Protein AF-A0A7R9YM72-F1 (afdb_monomer_lite)

pLDDT: mean 80.56, std 16.79, range [36.84, 95.25]

Secondary structure (DSSP, 8-state):
-HHHHTSEEEEETTEEEEES-HHHHHHHHHHHHHHHHHHHS------TT-SSEEEEEEEHHHHHHHH-GGGHHHHHHHHHHT-EEEEE--------S-TTSGGGS---EEEEEEE--

Foldseek 3Di:
DCLQLVWDWDDDPPDIDTHDPPSSRVSVVVLVVQVVVVVVPFGDDPCPPDPQKDKDWAFPVCPCVCCDDVSPNVVVCCVVVVKDKDWGDDPPDPDDDDPPPVPVPDRHTIIMMIGHD

Radius of gyration: 16.41 Å; chains: 1; bounding box: 39×27×45 Å

InterPro domains:
  IPR036612 K Homology domain, type 1 superfamily [SSF54791] (43-90)

Structure (mmCIF, N/CA/C/O backbone):
data_AF-A0A7R9YM72-F1
#
_entry.id   AF-A0A7R9YM72-F1
#
loop_
_atom_site.group_PDB
_atom_site.id
_atom_site.type_symbol
_atom_site.label_atom_id
_atom_site.label_alt_id
_atom_site.label_comp_id
_atom_site.label_asym_id
_atom_site.label_entity_id
_atom_site.label_seq_id
_atom_site.pdbx_PDB_ins_code
_atom_site.Cartn_x
_atom_site.Cartn_y
_atom_site.Cartn_z
_atom_site.occupancy
_atom_site.B_iso_or_equiv
_atom_site.auth_seq_id
_atom_site.auth_comp_id
_atom_site.auth_asym_id
_atom_site.auth_atom_id
_atom_site.pdbx_PDB_model_num
ATOM 1 N N . LEU A 1 1 ? -1.623 4.061 3.936 1.00 77.62 1 LEU A N 1
ATOM 2 C CA . LEU A 1 1 ? -1.636 3.113 5.079 1.00 77.62 1 LEU A CA 1
ATOM 3 C C . LEU A 1 1 ? -2.897 3.249 5.928 1.00 77.62 1 LEU A C 1
ATOM 5 O O . LEU A 1 1 ? -3.661 2.294 5.979 1.00 77.62 1 LEU A O 1
ATOM 9 N N . ALA A 1 2 ? -3.123 4.390 6.594 1.00 78.06 2 ALA A N 1
ATOM 10 C CA . ALA A 1 2 ? -4.330 4.587 7.408 1.00 78.06 2 ALA A CA 1
ATOM 11 C C . ALA A 1 2 ? -5.604 4.486 6.550 1.00 78.06 2 ALA A C 1
ATOM 13 O O . ALA A 1 2 ? -6.453 3.642 6.813 1.00 78.06 2 ALA A O 1
ATOM 14 N N . ALA A 1 3 ? -5.659 5.239 5.443 1.00 84.56 3 ALA A N 1
ATOM 15 C CA . ALA A 1 3 ? -6.770 5.183 4.488 1.00 84.56 3 ALA A CA 1
ATOM 16 C C . ALA A 1 3 ? -7.002 3.760 3.938 1.00 84.56 3 ALA A C 1
ATOM 18 O O . ALA A 1 3 ? -8.096 3.226 4.056 1.00 84.56 3 ALA A O 1
ATOM 19 N N . SER A 1 4 ? -5.940 3.100 3.469 1.00 86.81 4 SER A N 1
ATOM 20 C CA . SER A 1 4 ? -6.014 1.759 2.867 1.00 86.81 4 SER A CA 1
ATOM 21 C C . SER A 1 4 ? -6.425 0.640 3.813 1.00 86.81 4 SER A C 1
ATOM 23 O O . SER A 1 4 ? -6.848 -0.405 3.345 1.00 86.81 4 SER A O 1
ATOM 25 N N . SER A 1 5 ? -6.242 0.803 5.124 1.00 87.44 5 SER A N 1
ATOM 26 C CA . SER A 1 5 ? -6.596 -0.221 6.119 1.00 87.44 5 SER A CA 1
ATOM 27 C C . SER A 1 5 ? -7.897 0.083 6.867 1.00 87.44 5 SER A C 1
ATOM 29 O O . SER A 1 5 ? -8.353 -0.768 7.637 1.00 87.44 5 SER A O 1
ATOM 31 N N . GLU A 1 6 ? -8.475 1.277 6.662 1.00 90.12 6 GLU A N 1
ATOM 32 C CA . GLU A 1 6 ? -9.531 1.893 7.491 1.00 90.12 6 GLU A CA 1
ATOM 33 C C . GLU A 1 6 ? -9.198 1.928 8.992 1.00 90.12 6 GLU A C 1
ATOM 35 O O . GLU A 1 6 ? -10.072 2.061 9.848 1.00 90.12 6 GLU A O 1
ATOM 40 N N . CYS A 1 7 ? -7.919 1.781 9.332 1.00 92.94 7 CYS A N 1
ATOM 41 C CA . CYS A 1 7 ? -7.430 1.850 10.694 1.00 92.94 7 CYS A CA 1
ATOM 42 C C . CYS A 1 7 ? -6.880 3.251 10.948 1.00 92.94 7 CYS A C 1
ATOM 44 O O . CYS A 1 7 ? -6.167 3.819 10.118 1.00 92.94 7 CYS A O 1
ATOM 46 N N . ILE A 1 8 ? -7.128 3.782 12.140 1.00 93.50 8 ILE A N 1
ATOM 47 C CA . ILE A 1 8 ? -6.364 4.922 12.643 1.00 93.50 8 ILE A CA 1
ATOM 48 C C . ILE A 1 8 ? -4.959 4.398 12.934 1.00 93.50 8 ILE A C 1
ATOM 50 O O . ILE A 1 8 ? -4.814 3.461 13.720 1.00 93.50 8 ILE A O 1
ATOM 54 N N . VAL A 1 9 ? -3.941 4.964 12.288 1.00 92.50 9 VAL A N 1
ATOM 55 C CA . VA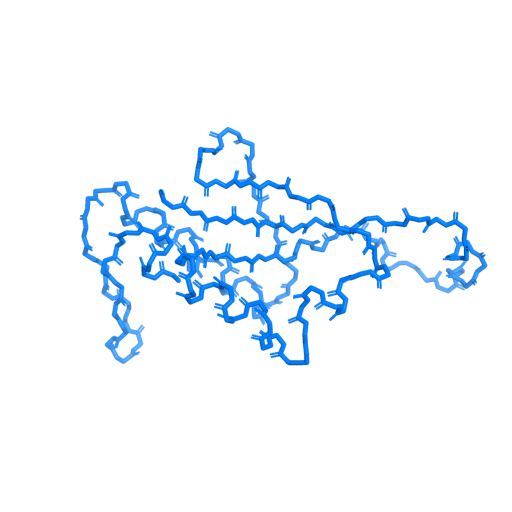L A 1 9 ? -2.535 4.584 12.471 1.00 92.50 9 VAL A CA 1
ATOM 56 C C . VAL A 1 9 ? -1.724 5.850 12.707 1.00 92.50 9 VAL A C 1
ATOM 58 O O . VAL A 1 9 ? -1.593 6.657 11.793 1.00 92.50 9 VAL A O 1
ATOM 61 N N . GLU A 1 10 ? -1.171 5.995 13.910 1.00 94.12 10 GLU A N 1
ATOM 62 C CA . GLU A 1 10 ? -0.402 7.172 14.325 1.00 94.12 10 GLU A CA 1
ATOM 63 C C . GLU A 1 10 ? 0.970 6.755 14.869 1.00 94.12 10 GLU A C 1
ATOM 65 O O . GLU A 1 10 ? 1.086 5.781 15.618 1.00 94.12 10 GLU A O 1
ATOM 70 N N . TYR A 1 11 ? 2.020 7.498 14.519 1.00 91.56 11 TYR A N 1
ATOM 71 C CA . TYR A 1 11 ? 3.363 7.283 15.057 1.00 91.56 11 TYR A CA 1
ATOM 72 C C . TYR A 1 11 ? 3.599 8.183 16.277 1.00 91.56 11 TYR A C 1
ATOM 74 O O . TYR A 1 11 ? 3.608 9.406 16.167 1.00 91.56 11 TYR A O 1
ATOM 82 N N . VAL A 1 12 ? 3.856 7.578 17.437 1.00 95.25 12 VAL A N 1
ATOM 83 C CA . VAL A 1 12 ? 4.236 8.258 18.682 1.00 95.25 12 VAL A CA 1
ATOM 84 C C . VAL A 1 12 ? 5.677 7.875 19.019 1.00 95.25 12 VAL A C 1
ATOM 86 O O . VAL A 1 12 ? 5.952 6.825 19.608 1.00 95.25 12 VAL A O 1
ATOM 89 N N . GLY A 1 13 ? 6.624 8.710 18.587 1.00 94.00 13 GLY A N 1
ATOM 90 C CA . GLY A 1 13 ? 8.053 8.396 18.651 1.00 94.00 13 GLY A CA 1
ATOM 91 C C . GLY A 1 13 ? 8.375 7.152 17.818 1.00 94.00 13 GLY A C 1
ATOM 92 O O . GLY A 1 13 ? 8.173 7.138 16.608 1.00 94.00 13 GLY A O 1
ATOM 93 N N . ASN A 1 14 ? 8.845 6.091 18.474 1.00 91.62 14 ASN A N 1
ATOM 94 C CA . ASN A 1 14 ? 9.142 4.798 17.846 1.00 91.62 14 ASN A CA 1
ATOM 95 C C . ASN A 1 14 ? 7.995 3.780 17.979 1.00 91.62 14 ASN A C 1
ATOM 97 O O . ASN A 1 14 ? 8.180 2.607 17.661 1.00 91.62 14 ASN A O 1
ATOM 101 N N . THR A 1 15 ? 6.829 4.209 18.470 1.00 92.25 15 THR A N 1
ATOM 102 C CA . THR A 1 15 ? 5.664 3.344 18.685 1.00 92.25 15 THR A CA 1
ATOM 103 C C . THR A 1 15 ? 4.587 3.656 17.659 1.00 92.25 15 THR A C 1
ATOM 105 O O . THR A 1 15 ? 4.233 4.815 17.470 1.00 92.25 15 THR A O 1
ATOM 108 N N . VAL A 1 16 ? 4.035 2.624 17.022 1.00 93.69 16 VAL A N 1
ATOM 109 C CA . VAL A 1 16 ? 2.865 2.760 16.146 1.00 93.69 16 VAL A CA 1
ATOM 110 C C . VAL A 1 16 ? 1.615 2.434 16.947 1.00 93.69 16 VAL A C 1
ATOM 112 O O . VAL A 1 16 ? 1.482 1.326 17.467 1.00 93.69 16 VAL A O 1
ATOM 115 N N . VAL A 1 17 ? 0.698 3.390 17.045 1.00 94.69 17 VAL A N 1
ATOM 116 C CA . VAL A 1 17 ? -0.606 3.222 17.689 1.00 94.69 17 VAL A CA 1
ATOM 117 C C . VAL A 1 17 ? -1.640 2.942 16.606 1.00 94.69 17 VAL A C 1
ATOM 119 O O . VAL A 1 17 ? -1.814 3.744 15.692 1.00 94.69 17 VAL A O 1
ATOM 122 N N . MET A 1 18 ? -2.321 1.799 16.708 1.00 95.06 18 MET A N 1
ATOM 123 C CA . MET A 1 18 ? -3.351 1.369 15.759 1.00 95.06 18 MET A CA 1
ATOM 124 C C . MET A 1 18 ? -4.704 1.246 16.466 1.00 95.06 18 MET A C 1
ATOM 126 O O . MET A 1 18 ? -4.822 0.509 17.448 1.00 95.06 18 MET A O 1
ATOM 130 N N . CYS A 1 19 ? -5.732 1.929 15.964 1.00 94.75 19 CYS A N 1
ATOM 131 C CA . CYS A 1 19 ? -7.089 1.892 16.510 1.00 94.75 19 CYS A CA 1
ATOM 132 C C . CYS A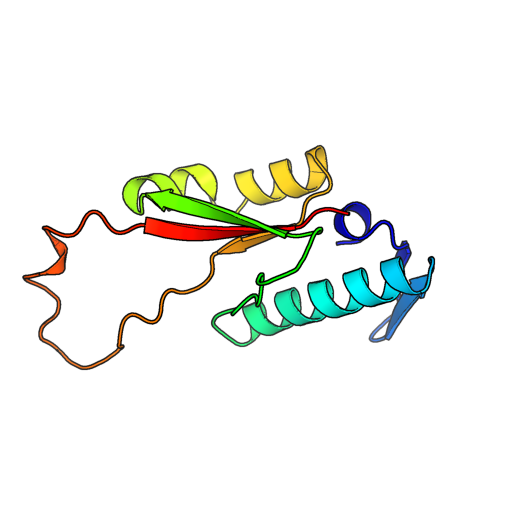 1 19 ? -8.126 1.624 15.408 1.00 94.75 19 CYS A C 1
ATOM 134 O O . CYS A 1 19 ? -8.098 2.243 14.349 1.00 94.75 19 CYS A O 1
ATOM 136 N N . GLY A 1 20 ? -9.037 0.686 15.667 1.00 93.69 20 GLY A N 1
ATOM 137 C CA . GLY A 1 20 ? -10.031 0.188 14.713 1.00 93.69 20 GLY A CA 1
ATOM 138 C C . GLY A 1 20 ? -10.571 -1.175 15.147 1.00 93.69 20 GLY A C 1
ATOM 139 O O . GLY A 1 20 ? -10.262 -1.645 16.247 1.00 93.69 20 GLY A O 1
ATOM 140 N N . THR A 1 21 ? -11.348 -1.838 14.295 1.00 95.19 21 THR A N 1
ATOM 141 C CA . THR A 1 21 ? -11.791 -3.229 14.501 1.00 95.19 21 THR A CA 1
ATOM 142 C C . THR A 1 21 ? -10.602 -4.204 14.486 1.00 95.19 21 THR A C 1
ATOM 144 O O . THR A 1 21 ? -9.525 -3.856 13.992 1.00 95.19 21 THR A O 1
ATOM 147 N N . PRO A 1 22 ? -10.744 -5.438 15.012 1.00 94.50 22 PRO A N 1
ATOM 148 C CA . PRO A 1 22 ? -9.679 -6.440 14.928 1.00 94.50 22 PRO A CA 1
ATOM 149 C C . PRO A 1 22 ? -9.161 -6.651 13.498 1.00 94.50 22 PRO A C 1
ATOM 151 O O . PRO A 1 22 ? -7.950 -6.660 13.296 1.00 94.50 22 PRO A O 1
ATOM 154 N N . SER A 1 23 ? -10.058 -6.713 12.510 1.00 91.38 23 SER A N 1
ATOM 155 C CA . SER A 1 23 ? -9.698 -6.863 11.097 1.00 91.38 23 SER A CA 1
ATOM 156 C C . SER A 1 23 ? -8.958 -5.638 10.548 1.00 91.38 23 SER A C 1
ATOM 158 O O . SER A 1 23 ? -7.941 -5.793 9.881 1.00 91.38 23 SER A O 1
ATOM 160 N N . GLN A 1 24 ? -9.394 -4.417 10.880 1.00 93.19 24 GLN A N 1
ATOM 161 C CA . GLN A 1 24 ? -8.711 -3.183 10.459 1.00 93.19 24 GLN A CA 1
ATOM 162 C C . GLN A 1 24 ? -7.281 -3.105 11.003 1.00 93.19 24 GLN A C 1
ATOM 164 O O . GLN A 1 24 ? -6.351 -2.798 10.256 1.00 93.19 24 GLN A O 1
ATOM 169 N N . ARG A 1 25 ? -7.086 -3.435 12.287 1.00 94.44 25 ARG A N 1
ATOM 170 C CA . ARG A 1 25 ? -5.751 -3.443 12.906 1.00 94.44 25 ARG A CA 1
ATOM 171 C C . ARG A 1 25 ? -4.847 -4.515 12.303 1.00 94.44 25 ARG A C 1
ATOM 173 O O . ARG A 1 25 ? -3.663 -4.260 12.114 1.00 94.44 25 ARG A O 1
ATOM 180 N N . GLU A 1 26 ? -5.395 -5.683 11.978 1.00 92.12 26 GLU A N 1
ATOM 181 C CA . GLU A 1 26 ? -4.630 -6.752 11.335 1.00 92.12 26 GLU A CA 1
ATOM 182 C C . GLU A 1 26 ? -4.191 -6.363 9.917 1.00 92.12 26 GLU A C 1
ATOM 184 O O . GLU A 1 26 ? -3.015 -6.505 9.581 1.00 92.12 26 GLU A O 1
ATOM 189 N N . ARG A 1 27 ? -5.085 -5.765 9.115 1.00 90.88 27 ARG A N 1
ATOM 190 C CA . ARG A 1 27 ? -4.724 -5.198 7.802 1.00 90.88 27 ARG A CA 1
ATOM 191 C C . ARG A 1 27 ? -3.629 -4.141 7.936 1.00 90.88 27 ARG A C 1
ATOM 193 O O . ARG A 1 27 ? -2.605 -4.228 7.264 1.00 90.88 27 ARG A O 1
ATOM 200 N N . ALA A 1 28 ? -3.801 -3.183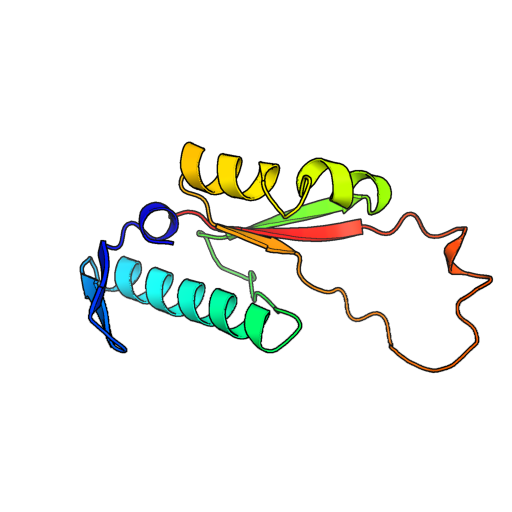 8.849 1.00 92.62 28 ALA A N 1
ATOM 201 C CA . ALA A 1 28 ? -2.820 -2.127 9.096 1.00 92.62 28 ALA A CA 1
ATOM 202 C C . ALA A 1 28 ? -1.444 -2.682 9.492 1.00 92.62 28 ALA A C 1
ATOM 204 O O . ALA A 1 28 ? -0.428 -2.223 8.969 1.00 92.62 28 ALA A O 1
ATOM 205 N N . ARG A 1 29 ? -1.409 -3.697 10.367 1.00 92.62 29 ARG A N 1
ATOM 206 C CA . ARG A 1 29 ? -0.183 -4.392 10.775 1.00 92.62 29 ARG A CA 1
ATOM 207 C C . ARG A 1 29 ? 0.516 -5.032 9.578 1.00 92.62 29 ARG A C 1
ATOM 209 O O . ARG A 1 29 ? 1.700 -4.782 9.370 1.00 92.62 29 ARG A O 1
ATOM 216 N N . VAL A 1 30 ? -0.209 -5.810 8.776 1.00 90.69 30 VAL A N 1
ATOM 217 C CA . VAL A 1 30 ? 0.349 -6.497 7.600 1.00 90.69 30 VAL A CA 1
ATOM 218 C C . VAL A 1 30 ? 0.873 -5.498 6.567 1.00 90.69 30 VAL A C 1
ATOM 220 O O . VAL A 1 30 ? 1.978 -5.645 6.049 1.00 90.69 30 VAL A O 1
ATOM 223 N N . TYR A 1 31 ? 0.121 -4.434 6.302 1.00 91.25 31 TYR A N 1
ATOM 224 C CA . TYR A 1 31 ? 0.532 -3.400 5.356 1.00 91.25 31 TYR A CA 1
ATOM 225 C C . TYR A 1 31 ? 1.793 -2.658 5.819 1.00 91.25 31 TYR A C 1
ATOM 227 O O . TYR A 1 31 ? 2.667 -2.331 5.014 1.00 91.25 31 TYR A O 1
ATOM 235 N N . LEU A 1 32 ? 1.915 -2.415 7.125 1.00 91.06 32 LEU A N 1
ATOM 236 C CA . LEU A 1 32 ? 3.097 -1.812 7.736 1.00 91.06 32 LEU A CA 1
ATOM 237 C C . LEU A 1 32 ? 4.317 -2.746 7.647 1.00 91.06 32 LEU A C 1
ATOM 239 O O . LEU A 1 32 ? 5.434 -2.285 7.405 1.00 91.06 32 LEU A O 1
ATOM 243 N N . GLU A 1 33 ? 4.113 -4.059 7.764 1.00 89.50 33 GLU A N 1
ATOM 244 C CA . GLU A 1 33 ? 5.161 -5.060 7.538 1.00 89.50 33 GLU A CA 1
ATOM 245 C C . GLU A 1 33 ? 5.663 -5.058 6.094 1.00 89.50 33 GLU A C 1
ATOM 247 O O . GLU A 1 33 ? 6.878 -5.085 5.883 1.00 89.50 33 GLU A O 1
ATOM 252 N N . TRP A 1 34 ? 4.769 -4.954 5.107 1.00 88.25 34 TRP A N 1
ATOM 253 C CA . TRP A 1 34 ? 5.154 -4.817 3.697 1.00 88.25 34 TRP A CA 1
ATOM 254 C C . TRP A 1 34 ? 5.966 -3.545 3.448 1.00 88.25 34 TRP A C 1
ATOM 256 O O . TRP A 1 34 ? 7.008 -3.592 2.791 1.00 88.25 34 TRP A O 1
ATOM 266 N N . LEU A 1 35 ? 5.555 -2.426 4.046 1.00 87.06 35 LEU A N 1
ATOM 267 C CA . LEU A 1 35 ? 6.271 -1.156 3.937 1.00 87.06 35 LEU A CA 1
ATOM 268 C C . LEU A 1 35 ? 7.688 -1.257 4.525 1.00 87.06 35 LEU A C 1
ATOM 270 O O . LEU A 1 35 ? 8.661 -0.828 3.903 1.00 87.06 35 LEU A O 1
ATOM 274 N N . PHE A 1 36 ? 7.845 -1.892 5.689 1.00 87.69 36 PHE A N 1
ATOM 275 C CA . PHE A 1 36 ? 9.168 -2.131 6.270 1.00 87.69 36 PHE A CA 1
ATOM 276 C C . PHE A 1 36 ? 9.994 -3.182 5.527 1.00 87.69 36 PHE A C 1
ATOM 278 O O . PHE A 1 36 ? 11.226 -3.150 5.606 1.00 87.69 36 PHE A O 1
ATOM 285 N N . ALA A 1 37 ? 9.360 -4.134 4.846 1.00 85.94 37 ALA A N 1
ATOM 286 C CA . ALA A 1 37 ? 10.062 -5.076 3.987 1.00 85.94 37 ALA A CA 1
ATOM 287 C C . ALA A 1 37 ? 10.705 -4.342 2.803 1.00 85.94 37 ALA A C 1
ATOM 289 O O . ALA A 1 37 ? 11.867 -4.605 2.507 1.00 85.94 37 ALA A O 1
ATOM 290 N N . GLN A 1 38 ? 10.025 -3.341 2.231 1.00 81.56 38 GLN A N 1
ATOM 291 C CA . GLN A 1 38 ? 10.54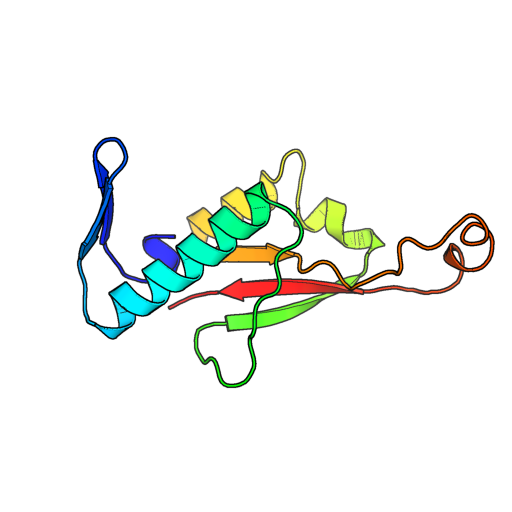2 -2.545 1.112 1.00 81.56 38 GLN A CA 1
ATOM 292 C C . GLN A 1 38 ? 11.829 -1.787 1.457 1.00 81.56 38 GLN A C 1
ATOM 294 O O . GLN A 1 38 ? 12.718 -1.645 0.621 1.00 81.56 38 GLN A O 1
ATOM 299 N N . LEU A 1 39 ? 11.954 -1.323 2.704 1.00 80.50 39 LEU A N 1
ATOM 300 C CA . LEU A 1 39 ? 13.179 -0.675 3.187 1.00 80.50 39 LEU A CA 1
ATOM 301 C C . LEU A 1 39 ? 14.354 -1.655 3.320 1.00 80.50 39 LEU A C 1
ATOM 303 O O . LEU A 1 39 ? 15.509 -1.238 3.262 1.00 80.50 39 LEU A O 1
ATOM 307 N N . ARG A 1 40 ? 14.070 -2.945 3.532 1.00 80.00 40 ARG A N 1
ATOM 308 C CA . ARG A 1 40 ? 15.075 -4.002 3.724 1.00 80.00 40 ARG A CA 1
ATOM 309 C C . ARG A 1 40 ? 15.440 -4.723 2.428 1.00 80.00 40 ARG A C 1
ATOM 311 O O . ARG A 1 40 ? 16.504 -5.335 2.367 1.00 80.00 40 ARG A O 1
ATOM 318 N N . GLY A 1 41 ? 14.585 -4.668 1.412 1.00 76.50 41 GLY A N 1
ATOM 319 C CA . GLY A 1 41 ? 14.797 -5.345 0.141 1.00 76.50 41 GLY A CA 1
ATOM 320 C C . GLY A 1 41 ? 13.485 -5.619 -0.599 1.00 76.50 41 GLY A C 1
ATOM 321 O O . GLY A 1 41 ? 12.502 -4.906 -0.399 1.00 76.50 41 GLY A O 1
ATOM 322 N N . PRO A 1 42 ? 13.456 -6.634 -1.476 1.00 75.38 42 PRO A N 1
ATOM 323 C CA . PRO A 1 42 ? 12.268 -6.934 -2.260 1.00 75.38 42 PRO A CA 1
ATOM 324 C C . PRO A 1 42 ? 11.096 -7.406 -1.405 1.00 75.38 42 PRO A C 1
ATOM 326 O O . PRO A 1 42 ? 11.237 -8.271 -0.538 1.00 75.38 42 PRO A O 1
ATOM 329 N N . VAL A 1 43 ? 9.922 -6.845 -1.693 1.00 81.31 43 VAL A N 1
ATOM 330 C CA . VAL A 1 43 ? 8.664 -7.197 -1.033 1.00 81.31 43 VAL A CA 1
ATOM 331 C C . VAL A 1 43 ? 7.986 -8.324 -1.791 1.00 81.31 43 VAL A C 1
ATOM 333 O O . VAL A 1 43 ? 7.795 -8.252 -3.006 1.00 81.31 43 VAL A O 1
ATOM 336 N N . PHE A 1 44 ? 7.564 -9.338 -1.043 1.00 79.19 44 PHE A N 1
ATOM 337 C CA . PHE A 1 44 ? 6.690 -10.390 -1.531 1.00 79.19 44 PHE A CA 1
ATOM 338 C C . PHE A 1 44 ? 5.358 -10.289 -0.795 1.00 79.19 44 PHE A C 1
ATOM 340 O O . PHE A 1 44 ? 5.299 -10.489 0.417 1.00 79.19 44 PHE A O 1
ATOM 347 N N . VAL A 1 45 ? 4.303 -9.946 -1.531 1.00 80.75 45 VAL A N 1
ATOM 348 C CA . VAL A 1 45 ? 2.931 -9.929 -1.026 1.00 80.75 45 VAL A CA 1
ATOM 349 C C . VAL A 1 45 ? 2.306 -11.287 -1.318 1.00 80.75 45 VAL A C 1
ATOM 351 O O . VAL A 1 45 ? 2.215 -11.691 -2.477 1.00 80.75 45 VAL A O 1
ATOM 354 N N . ASP A 1 46 ? 1.885 -11.995 -0.274 1.00 79.69 46 ASP A N 1
ATOM 355 C CA . ASP A 1 46 ? 1.021 -13.162 -0.434 1.00 79.69 46 ASP A CA 1
ATOM 356 C C . ASP A 1 46 ? -0.423 -12.676 -0.600 1.00 79.69 46 ASP A C 1
ATOM 358 O O . ASP A 1 46 ? -1.051 -12.222 0.355 1.00 79.69 46 ASP A O 1
ATOM 362 N N . TYR A 1 47 ? -0.904 -12.676 -1.842 1.00 80.25 47 TYR A N 1
ATOM 363 C CA . TYR A 1 47 ? -2.233 -12.185 -2.220 1.00 80.25 47 TYR A CA 1
ATOM 364 C C . TYR A 1 47 ? -3.262 -13.316 -2.360 1.00 80.25 47 TYR A C 1
ATOM 366 O O . TYR A 1 47 ? -4.434 -13.051 -2.627 1.00 80.25 47 TYR A O 1
ATOM 374 N N . ALA A 1 48 ? -2.857 -14.581 -2.205 1.00 79.62 48 ALA A N 1
ATOM 375 C CA . ALA A 1 48 ? -3.757 -15.710 -2.397 1.00 79.62 48 ALA A CA 1
ATOM 376 C C . ALA A 1 48 ? -4.830 -15.744 -1.294 1.00 79.62 48 ALA A C 1
ATOM 378 O O . ALA A 1 48 ? -4.523 -15.872 -0.113 1.00 79.62 48 ALA A O 1
ATOM 379 N N . GLY A 1 49 ? -6.103 -15.640 -1.688 1.00 78.31 49 GLY A N 1
ATOM 380 C CA . GLY A 1 49 ? -7.237 -15.699 -0.759 1.00 78.31 49 GLY A CA 1
ATOM 381 C C . GLY A 1 49 ? -7.490 -14.417 0.039 1.00 78.31 49 GLY A C 1
ATOM 382 O O . GLY A 1 49 ? -8.311 -14.441 0.953 1.00 78.31 49 GLY A O 1
ATOM 383 N N . ARG A 1 50 ? -6.813 -13.314 -0.303 1.00 84.44 50 ARG A N 1
ATOM 384 C CA . ARG A 1 50 ? -7.087 -11.986 0.253 1.00 84.44 50 ARG A CA 1
ATOM 385 C C . ARG A 1 50 ? -8.176 -11.281 -0.553 1.00 84.44 50 ARG A C 1
ATOM 387 O O . ARG A 1 50 ? -8.147 -11.301 -1.779 1.00 84.44 50 ARG A O 1
ATOM 394 N N . ASP A 1 51 ? -9.118 -10.659 0.139 1.00 86.19 51 ASP A N 1
ATOM 395 C CA . ASP A 1 51 ? -10.161 -9.793 -0.421 1.00 86.19 51 ASP A CA 1
ATOM 396 C C . ASP A 1 51 ? -9.710 -8.326 -0.522 1.00 86.19 51 ASP A C 1
ATOM 398 O O . ASP A 1 51 ? -10.189 -7.585 -1.375 1.00 86.19 51 ASP A O 1
ATOM 402 N N . ASP A 1 52 ? -8.734 -7.939 0.297 1.00 87.69 52 ASP A N 1
ATOM 403 C CA . ASP A 1 52 ? -8.193 -6.584 0.429 1.00 87.69 52 ASP A CA 1
ATOM 404 C C . ASP A 1 52 ? -7.024 -6.265 -0.529 1.00 87.69 52 ASP A C 1
ATOM 406 O O . ASP A 1 52 ? -6.379 -5.220 -0.416 1.00 87.69 52 ASP A O 1
ATOM 410 N N . CYS A 1 53 ? -6.703 -7.158 -1.475 1.00 89.88 53 CYS A N 1
ATOM 411 C CA . CYS A 1 53 ? -5.561 -7.002 -2.377 1.00 89.88 53 CYS A CA 1
ATOM 412 C C . CYS A 1 53 ? -5.863 -7.475 -3.803 1.00 89.88 53 CYS A C 1
ATOM 414 O O . CYS A 1 53 ? -6.272 -8.609 -4.034 1.00 89.88 53 CYS A O 1
ATOM 416 N N . THR A 1 54 ? -5.587 -6.611 -4.779 1.00 90.06 54 THR A N 1
ATOM 417 C CA . THR A 1 54 ? -5.668 -6.914 -6.211 1.00 90.06 54 THR A CA 1
ATOM 418 C C . THR A 1 54 ? -4.274 -6.916 -6.828 1.00 90.06 54 THR A C 1
ATOM 420 O O . THR A 1 54 ? -3.485 -5.991 -6.625 1.00 90.06 54 THR A O 1
ATOM 423 N N . MET A 1 55 ? -3.972 -7.954 -7.610 1.00 89.06 55 MET A N 1
ATOM 424 C CA . MET A 1 55 ? -2.707 -8.087 -8.329 1.00 89.06 55 MET A CA 1
ATOM 425 C C . MET A 1 55 ? -2.872 -7.680 -9.792 1.00 89.06 55 MET A C 1
ATOM 427 O O . MET A 1 55 ? -3.688 -8.256 -10.508 1.00 89.06 55 MET A O 1
ATOM 431 N N . ILE A 1 56 ? -2.075 -6.709 -10.237 1.00 89.69 56 ILE A N 1
ATOM 432 C CA . ILE A 1 56 ? -2.102 -6.185 -11.605 1.00 89.69 56 ILE A CA 1
ATOM 433 C C . ILE A 1 56 ? -0.767 -6.480 -12.286 1.00 89.69 56 ILE A C 1
ATOM 435 O O . ILE A 1 56 ? 0.295 -6.227 -11.720 1.00 89.69 56 ILE A O 1
ATOM 439 N N . GLU A 1 57 ? -0.810 -6.994 -13.514 1.00 88.25 57 GLU A N 1
ATOM 440 C CA . GLU A 1 57 ? 0.377 -7.136 -14.356 1.00 88.25 57 GLU A CA 1
ATOM 441 C C . GLU A 1 57 ? 0.599 -5.860 -15.170 1.00 88.25 57 GLU A C 1
ATOM 443 O O . GLU A 1 57 ? -0.251 -5.445 -15.956 1.00 88.25 57 GLU A O 1
ATOM 448 N N . VAL A 1 58 ? 1.751 -5.226 -14.970 1.00 87.56 58 VAL A N 1
ATOM 449 C CA . VAL A 1 58 ? 2.126 -3.965 -15.611 1.00 87.56 58 VAL A CA 1
ATOM 450 C C . VAL A 1 58 ? 3.272 -4.236 -16.584 1.00 87.56 58 VAL A C 1
ATOM 452 O O . VAL A 1 58 ? 4.317 -4.724 -16.155 1.00 87.56 58 VAL A O 1
ATOM 455 N N . PRO A 1 59 ? 3.138 -3.930 -17.884 1.00 88.19 59 PRO A N 1
ATOM 456 C CA . PRO A 1 59 ? 4.246 -4.057 -18.828 1.00 88.19 59 PRO A CA 1
ATOM 457 C C . PRO A 1 59 ? 5.458 -3.241 -18.367 1.00 88.19 59 PRO A C 1
ATOM 459 O O . PRO A 1 59 ? 5.302 -2.061 -18.036 1.00 88.19 59 PRO A O 1
ATOM 462 N N . ARG A 1 60 ? 6.661 -3.833 -18.381 1.00 82.56 60 ARG A N 1
ATOM 463 C CA . ARG A 1 60 ? 7.906 -3.189 -17.904 1.00 82.56 60 ARG A CA 1
ATOM 464 C C . ARG A 1 60 ? 8.140 -1.807 -18.501 1.00 82.56 60 ARG A C 1
ATOM 466 O O . ARG A 1 60 ? 8.493 -0.879 -17.779 1.00 82.56 60 ARG A O 1
ATOM 473 N N . ASP A 1 61 ? 7.847 -1.646 -19.786 1.00 84.31 61 ASP A N 1
ATOM 474 C CA . ASP A 1 61 ? 8.031 -0.384 -20.512 1.00 84.31 61 ASP A CA 1
ATOM 475 C C . ASP A 1 61 ? 7.164 0.760 -19.953 1.00 84.31 61 ASP A C 1
ATOM 477 O O . ASP A 1 61 ? 7.483 1.936 -20.118 1.00 84.31 61 ASP A O 1
ATOM 481 N N . THR A 1 62 ? 6.078 0.424 -19.249 1.00 85.19 62 THR A N 1
ATOM 482 C CA . THR A 1 62 ? 5.125 1.383 -18.670 1.00 85.19 62 THR A CA 1
ATOM 483 C C . THR A 1 62 ? 5.319 1.614 -17.171 1.00 85.19 62 THR A C 1
ATOM 485 O O . THR A 1 62 ? 4.772 2.575 -16.630 1.00 85.19 62 THR A O 1
ATOM 488 N N . VAL A 1 63 ? 6.142 0.807 -16.488 1.00 85.12 63 VAL A N 1
ATOM 489 C CA . VAL A 1 63 ? 6.354 0.892 -15.029 1.00 85.12 63 VAL A CA 1
ATOM 490 C C . VAL A 1 63 ? 6.852 2.274 -14.612 1.00 85.12 63 VAL A C 1
ATOM 492 O O . VAL A 1 63 ? 6.372 2.839 -13.626 1.00 85.12 63 VAL A O 1
ATOM 495 N N . GLY A 1 64 ? 7.765 2.868 -15.387 1.00 84.12 64 GLY A N 1
ATOM 496 C CA . GLY A 1 64 ? 8.268 4.219 -15.125 1.00 84.12 64 GLY A CA 1
ATOM 497 C C . GLY A 1 64 ? 7.181 5.296 -15.217 1.00 84.12 64 GLY A C 1
ATOM 498 O O . GLY A 1 64 ? 7.170 6.227 -14.412 1.00 84.12 64 GLY A O 1
ATOM 499 N N . TYR A 1 65 ? 6.234 5.142 -16.148 1.00 85.81 65 TYR A N 1
ATOM 500 C CA . TYR A 1 65 ? 5.104 6.059 -16.317 1.00 85.81 65 TYR A CA 1
ATOM 501 C C . TYR A 1 65 ? 4.101 5.936 -15.164 1.00 85.81 65 TYR A C 1
ATOM 503 O O . TYR A 1 65 ? 3.687 6.948 -14.598 1.00 85.81 65 TYR A O 1
ATOM 511 N N . VAL A 1 66 ? 3.774 4.700 -14.770 1.00 85.00 66 VAL A N 1
ATOM 512 C CA . VAL A 1 66 ? 2.876 4.413 -13.639 1.00 85.00 66 VAL A CA 1
ATOM 513 C C . VAL A 1 66 ? 3.477 4.913 -12.323 1.00 85.00 66 VAL A C 1
ATOM 515 O O . VAL A 1 66 ? 2.790 5.551 -11.530 1.00 85.00 66 VAL A O 1
ATOM 518 N N . THR A 1 67 ? 4.774 4.679 -12.106 1.00 86.50 67 THR A N 1
ATOM 519 C CA . THR A 1 67 ? 5.480 5.098 -10.884 1.00 86.50 67 THR A CA 1
ATOM 520 C C . THR A 1 67 ? 5.595 6.620 -10.789 1.00 86.50 67 THR A C 1
AT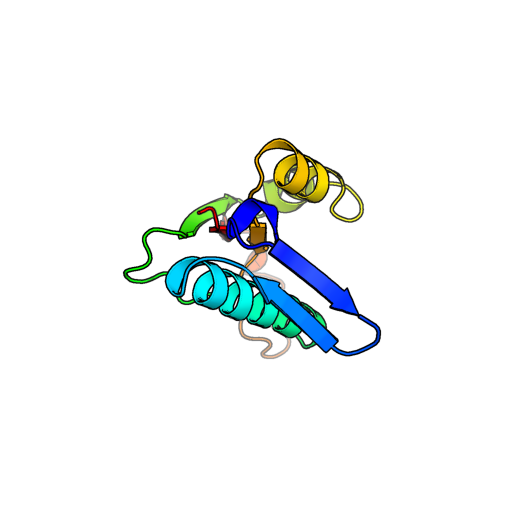OM 522 O O . THR A 1 67 ? 5.345 7.208 -9.733 1.00 86.50 67 THR A O 1
ATOM 525 N N . GLY A 1 68 ? 5.964 7.272 -11.894 1.00 85.88 68 GLY A N 1
ATOM 526 C CA . GLY A 1 68 ? 6.312 8.687 -11.923 1.00 85.88 68 GLY A CA 1
ATOM 527 C C . GLY A 1 68 ? 7.665 8.993 -11.270 1.00 85.88 68 GLY A C 1
ATOM 528 O O . GLY A 1 68 ? 8.265 8.174 -10.566 1.00 85.88 68 GLY A O 1
ATOM 529 N N . ALA A 1 69 ? 8.165 10.210 -11.496 1.00 84.06 69 ALA A N 1
ATOM 530 C CA . ALA A 1 69 ? 9.433 10.657 -10.925 1.00 84.06 69 ALA A CA 1
ATOM 531 C C . ALA A 1 69 ? 9.388 10.580 -9.392 1.00 84.06 69 ALA A C 1
ATOM 533 O O . ALA A 1 69 ? 8.496 11.148 -8.767 1.00 84.06 69 ALA A O 1
ATOM 534 N N . LYS A 1 70 ? 10.347 9.865 -8.788 1.00 81.69 70 LYS A N 1
ATOM 535 C CA . LYS A 1 70 ? 10.419 9.648 -7.331 1.00 81.69 70 LYS A CA 1
ATOM 536 C C . LYS A 1 70 ? 9.099 9.142 -6.719 1.00 81.69 70 LYS A C 1
ATOM 538 O O . LYS A 1 70 ? 8.791 9.501 -5.588 1.00 81.69 70 LYS A O 1
ATOM 543 N N . ARG A 1 71 ? 8.324 8.331 -7.456 1.00 86.81 71 ARG A N 1
ATOM 544 C CA . ARG A 1 71 ? 7.025 7.797 -7.005 1.00 86.81 71 ARG A CA 1
ATOM 545 C C . ARG A 1 71 ? 5.928 8.865 -6.826 1.00 86.81 71 ARG A C 1
ATOM 547 O O . ARG A 1 71 ? 4.940 8.626 -6.144 1.00 86.81 71 ARG A O 1
ATOM 554 N N . ALA A 1 72 ? 6.061 10.044 -7.435 1.00 88.50 72 ALA A N 1
ATOM 555 C CA . ALA A 1 72 ? 5.070 11.112 -7.272 1.00 88.50 72 ALA A CA 1
ATOM 556 C C . ALA A 1 72 ? 3.671 10.713 -7.778 1.00 88.50 72 ALA A C 1
ATOM 558 O O . ALA A 1 72 ? 2.674 11.019 -7.129 1.00 88.50 72 ALA A O 1
ATOM 559 N N . THR A 1 73 ? 3.589 10.003 -8.909 1.00 90.19 73 THR A N 1
ATOM 560 C CA . THR A 1 73 ? 2.304 9.576 -9.485 1.00 90.19 73 THR A CA 1
ATOM 561 C C . THR A 1 73 ? 1.628 8.530 -8.609 1.00 90.19 73 THR A C 1
ATOM 563 O O . THR A 1 73 ? 0.458 8.692 -8.276 1.00 90.19 73 THR A O 1
ATOM 566 N N . LEU A 1 74 ? 2.366 7.496 -8.193 1.00 87.88 74 LEU A N 1
ATOM 567 C CA . LEU A 1 74 ? 1.833 6.477 -7.287 1.00 87.88 74 LEU A CA 1
ATOM 568 C C . LEU A 1 74 ? 1.421 7.072 -5.944 1.00 87.88 74 LEU A C 1
ATOM 570 O O . LEU A 1 74 ? 0.313 6.806 -5.506 1.00 87.88 74 LEU A O 1
ATOM 574 N N . GLY A 1 75 ? 2.252 7.925 -5.338 1.00 89.12 75 GLY A N 1
ATOM 575 C CA . GLY A 1 75 ? 1.910 8.574 -4.072 1.00 89.12 75 GLY A CA 1
ATOM 576 C C . GLY A 1 75 ? 0.620 9.393 -4.169 1.00 89.12 75 GLY A C 1
ATOM 577 O O . GLY A 1 75 ? -0.223 9.313 -3.283 1.00 89.12 75 GLY A O 1
ATOM 578 N N . ARG A 1 76 ? 0.418 10.102 -5.289 1.00 91.31 76 ARG A N 1
ATOM 579 C CA . ARG A 1 76 ? -0.826 10.836 -5.555 1.00 91.31 76 ARG A CA 1
ATOM 580 C C . ARG A 1 76 ? -2.037 9.907 -5.663 1.00 91.31 76 ARG A C 1
ATOM 582 O O . ARG A 1 76 ? -3.086 10.231 -5.128 1.00 91.31 76 ARG A O 1
ATOM 589 N N . ILE A 1 77 ? -1.903 8.769 -6.348 1.00 91.31 77 ILE A N 1
ATOM 590 C CA . ILE A 1 77 ? -2.986 7.779 -6.483 1.00 91.31 77 ILE A CA 1
ATOM 591 C C . ILE A 1 77 ? -3.304 7.138 -5.125 1.00 91.31 77 ILE A C 1
ATOM 593 O O . ILE A 1 77 ? -4.471 6.991 -4.776 1.00 91.31 77 ILE A O 1
ATOM 597 N N . GLU A 1 78 ? -2.279 6.788 -4.350 1.00 91.31 78 GLU A N 1
ATOM 598 C CA . GLU A 1 78 ? -2.423 6.238 -2.999 1.00 91.31 78 GLU A CA 1
ATOM 599 C C . GLU A 1 78 ? -3.166 7.202 -2.066 1.00 91.31 78 GLU A C 1
ATOM 601 O O . GLU A 1 78 ? -4.038 6.777 -1.309 1.00 91.31 78 GLU A O 1
ATOM 606 N N . GLU A 1 79 ? -2.855 8.498 -2.141 1.00 89.94 79 GLU A N 1
ATOM 607 C CA . GLU A 1 79 ? -3.524 9.541 -1.359 1.00 89.94 79 GLU A CA 1
ATOM 608 C C . GLU A 1 79 ? -4.963 9.793 -1.832 1.00 89.94 79 GLU A C 1
ATOM 610 O O . GLU A 1 79 ? -5.875 9.838 -1.011 1.00 89.94 79 GLU A O 1
ATOM 615 N N . GLU A 1 80 ? -5.178 9.915 -3.144 1.00 92.44 80 GLU A N 1
ATOM 616 C CA . GLU A 1 80 ? -6.480 10.244 -3.739 1.00 92.44 80 GLU A CA 1
ATOM 617 C C . GLU A 1 80 ? -7.511 9.124 -3.550 1.00 92.44 80 GLU A C 1
ATOM 619 O O . GLU A 1 80 ? -8.669 9.392 -3.235 1.00 92.44 80 GLU A O 1
ATOM 624 N N . TRP A 1 81 ? -7.090 7.869 -3.716 1.00 91.06 81 TRP A N 1
ATOM 625 C CA . TRP A 1 81 ? -7.983 6.706 -3.673 1.00 91.06 81 TRP A CA 1
ATOM 626 C C . TRP A 1 81 ? -7.922 5.944 -2.354 1.00 91.06 81 TRP A C 1
ATOM 628 O O . TRP A 1 81 ? -8.64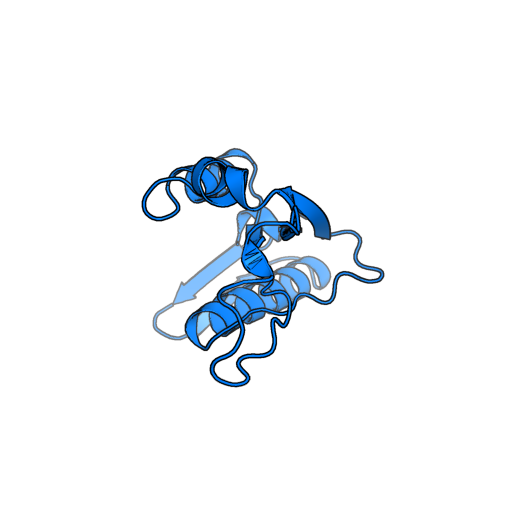9 4.972 -2.171 1.00 91.06 81 TRP A O 1
ATOM 638 N N . GLY A 1 82 ? -7.047 6.359 -1.436 1.00 89.75 82 GLY A N 1
ATOM 639 C CA . GLY A 1 82 ? -6.856 5.672 -0.167 1.00 89.75 82 GLY A CA 1
ATOM 640 C C . GLY A 1 82 ? -6.329 4.250 -0.335 1.00 89.75 82 GLY A C 1
ATOM 641 O O . GLY A 1 82 ? -6.630 3.396 0.486 1.00 89.75 82 GLY A O 1
ATOM 642 N N . VAL A 1 83 ? -5.549 3.976 -1.379 1.00 92.38 83 VAL A N 1
ATOM 643 C CA . VAL A 1 83 ? -4.974 2.650 -1.645 1.00 92.38 83 VAL A CA 1
ATOM 644 C C . VAL A 1 83 ? -3.513 2.590 -1.213 1.00 92.38 83 VAL A C 1
ATOM 646 O O . VAL A 1 83 ? -2.868 3.608 -0.965 1.00 92.38 83 VAL A O 1
ATOM 649 N N . LEU A 1 84 ? -2.976 1.382 -1.109 1.00 90.44 84 LEU A N 1
ATOM 650 C CA . LEU A 1 84 ? -1.561 1.140 -0.870 1.00 90.44 84 LEU A CA 1
ATOM 651 C C . LEU A 1 84 ? -1.009 0.262 -1.988 1.00 90.44 84 LEU A C 1
ATOM 653 O O . LEU A 1 84 ? -1.546 -0.809 -2.254 1.00 90.44 84 LEU A O 1
ATOM 657 N N . MET A 1 85 ? 0.040 0.719 -2.663 1.00 89.94 85 MET A N 1
ATOM 658 C CA . MET A 1 85 ? 0.506 0.118 -3.908 1.00 89.94 85 MET A CA 1
ATOM 659 C C . MET A 1 85 ? 1.962 -0.339 -3.810 1.00 89.94 85 MET A C 1
ATOM 661 O O . MET A 1 85 ? 2.832 0.428 -3.409 1.00 89.94 85 MET A O 1
ATOM 665 N N . PHE A 1 86 ? 2.297 -1.552 -4.246 1.00 87.31 86 PHE A N 1
ATOM 666 C CA . PHE A 1 86 ? 3.689 -2.025 -4.238 1.00 87.31 86 PHE A CA 1
ATOM 667 C C . PHE A 1 86 ? 4.027 -2.847 -5.471 1.00 87.31 86 PHE A C 1
ATOM 669 O O . PHE A 1 86 ? 3.289 -3.756 -5.833 1.00 87.31 86 PHE A O 1
ATOM 676 N N . PHE A 1 87 ? 5.182 -2.583 -6.079 1.00 85.81 87 PHE A N 1
ATOM 677 C CA . PHE A 1 87 ? 5.739 -3.504 -7.063 1.00 85.81 87 PHE A CA 1
ATOM 678 C C . PHE A 1 87 ? 6.409 -4.671 -6.341 1.00 85.81 87 PHE A C 1
ATOM 680 O O . PHE A 1 87 ? 7.251 -4.472 -5.464 1.00 85.81 87 PHE A O 1
ATOM 687 N N . MET A 1 88 ? 6.029 -5.887 -6.713 1.00 82.25 88 MET A N 1
ATOM 688 C CA . MET A 1 88 ? 6.693 -7.104 -6.275 1.00 82.25 88 MET A CA 1
ATOM 689 C C . MET A 1 88 ? 7.863 -7.387 -7.207 1.00 82.25 88 MET A C 1
ATOM 691 O O . MET A 1 88 ? 7.702 -7.433 -8.430 1.00 82.25 88 MET A O 1
ATOM 695 N N . GLU A 1 89 ? 9.039 -7.634 -6.634 1.00 69.00 89 GLU A N 1
ATOM 696 C CA . GLU A 1 89 ? 10.171 -8.066 -7.442 1.00 69.00 89 GLU A CA 1
ATOM 697 C C . GLU A 1 89 ? 9.897 -9.496 -7.918 1.00 69.00 89 GLU A C 1
ATOM 699 O O . GLU A 1 89 ? 9.774 -10.445 -7.138 1.00 69.00 89 GLU A O 1
ATOM 704 N N . THR A 1 90 ? 9.767 -9.664 -9.231 1.00 55.72 90 THR A N 1
ATOM 705 C CA . THR A 1 90 ? 9.766 -11.004 -9.814 1.00 55.72 90 THR A CA 1
ATOM 706 C C . THR A 1 90 ? 11.192 -11.502 -9.654 1.00 55.72 90 THR A C 1
ATOM 708 O O . THR A 1 90 ? 12.093 -10.811 -10.118 1.00 55.72 90 THR A O 1
ATOM 711 N N . ARG A 1 91 ? 11.426 -12.639 -8.979 1.00 46.59 91 ARG A N 1
ATOM 712 C CA . ARG A 1 91 ? 12.766 -13.239 -8.833 1.00 46.59 91 ARG A CA 1
ATOM 713 C C . ARG A 1 91 ? 13.404 -13.448 -10.214 1.00 46.59 91 ARG A C 1
ATOM 715 O O . ARG A 1 91 ? 13.325 -14.533 -10.778 1.00 46.59 91 ARG A O 1
ATOM 722 N N . MET A 1 92 ? 14.047 -12.429 -10.766 1.00 40.59 92 MET A N 1
ATOM 723 C CA . MET A 1 92 ? 15.031 -12.599 -11.813 1.00 40.59 92 MET A CA 1
ATOM 724 C C . MET A 1 92 ? 16.309 -12.965 -11.082 1.00 40.59 92 MET A C 1
ATOM 726 O O . MET A 1 92 ? 16.870 -12.159 -10.342 1.00 40.59 92 MET A O 1
ATOM 730 N N . GLN A 1 93 ? 16.683 -14.238 -11.221 1.00 36.84 93 GLN A N 1
ATOM 731 C CA . GLN A 1 93 ? 17.957 -14.781 -10.777 1.00 36.84 93 GLN A CA 1
ATOM 732 C C . GLN A 1 93 ? 19.059 -13.772 -11.077 1.00 36.84 93 GLN A C 1
ATOM 734 O O . GLN A 1 93 ? 19.377 -13.479 -12.228 1.00 36.84 93 GLN A O 1
ATOM 739 N N . ARG A 1 94 ? 19.639 -13.236 -10.009 1.00 40.50 94 ARG A N 1
ATOM 740 C CA . ARG A 1 94 ? 20.881 -12.485 -10.060 1.00 40.50 94 ARG A CA 1
ATOM 741 C C . ARG A 1 94 ? 22.007 -13.512 -10.122 1.00 40.50 94 ARG A C 1
ATOM 743 O O . ARG A 1 94 ? 22.761 -13.643 -9.169 1.00 40.50 94 ARG A O 1
ATOM 750 N N . ASP A 1 95 ? 22.050 -14.278 -11.207 1.00 39.72 95 ASP A N 1
ATOM 751 C CA . ASP A 1 95 ? 23.174 -15.156 -11.501 1.00 39.72 95 ASP A CA 1
ATOM 752 C C . ASP A 1 95 ? 23.921 -14.659 -12.736 1.00 39.72 95 ASP A C 1
ATOM 754 O O . ASP A 1 95 ? 23.370 -13.997 -13.617 1.00 39.72 95 ASP A O 1
ATOM 758 N N . GLY A 1 96 ? 25.231 -14.841 -12.681 1.00 42.06 96 GLY A N 1
ATOM 759 C CA . GLY A 1 96 ? 26.214 -14.041 -13.391 1.00 42.06 96 GLY A CA 1
ATOM 760 C C . GLY A 1 96 ? 26.030 -13.930 -14.907 1.00 42.06 96 GLY A C 1
ATOM 761 O O . GLY A 1 96 ? 25.748 -14.883 -15.615 1.00 42.06 96 GLY A O 1
ATOM 762 N N . LYS A 1 97 ? 26.347 -12.731 -15.397 1.00 41.78 97 LYS A N 1
ATOM 763 C CA . LYS A 1 97 ? 27.175 -12.508 -16.590 1.00 41.78 97 LYS A CA 1
ATOM 764 C C . LYS A 1 97 ? 26.741 -13.057 -17.960 1.00 41.78 97 LYS A C 1
ATOM 766 O O . LYS A 1 97 ? 27.552 -12.900 -18.847 1.00 41.78 97 LYS A O 1
ATOM 771 N N . ASP A 1 98 ? 25.508 -13.506 -18.201 1.00 38.06 98 ASP A N 1
ATOM 772 C CA . ASP A 1 98 ? 25.053 -13.856 -19.575 1.00 38.06 98 ASP A CA 1
ATOM 773 C C . ASP A 1 98 ? 23.678 -13.260 -19.972 1.00 38.06 98 ASP A C 1
ATOM 775 O O . ASP A 1 98 ? 23.026 -13.692 -20.916 1.00 38.06 98 ASP A O 1
ATOM 779 N N . ALA A 1 99 ? 23.216 -12.208 -19.286 1.00 45.50 99 ALA A N 1
ATOM 780 C CA . ALA A 1 99 ? 21.862 -11.648 -19.449 1.00 45.50 99 ALA A CA 1
ATOM 781 C C . ALA A 1 99 ? 21.741 -10.460 -20.434 1.00 45.50 99 ALA A C 1
ATOM 783 O O . ALA A 1 99 ? 20.790 -9.681 -20.346 1.00 45.50 99 ALA A O 1
ATOM 784 N N . ARG A 1 100 ? 22.711 -10.243 -21.334 1.00 42.56 100 ARG A N 1
ATOM 785 C CA . ARG A 1 100 ? 22.659 -9.110 -22.287 1.00 42.56 100 ARG A CA 1
ATOM 786 C C . ARG A 1 100 ? 21.956 -9.427 -23.606 1.00 42.56 100 ARG A C 1
ATOM 788 O O . ARG A 1 100 ? 21.523 -8.487 -24.266 1.00 42.56 100 ARG A O 1
ATOM 795 N N . GLU A 1 101 ? 21.806 -10.698 -23.968 1.00 39.34 101 GLU A N 1
ATOM 796 C CA . GLU A 1 101 ? 21.271 -11.084 -25.282 1.00 39.34 101 GLU A CA 1
ATOM 797 C C . GLU A 1 101 ? 19.788 -11.491 -25.238 1.00 39.34 101 GLU A C 1
ATOM 799 O O . GLU A 1 101 ? 19.027 -11.123 -26.125 1.00 39.34 101 GLU A O 1
ATOM 804 N N . THR A 1 102 ? 19.316 -12.106 -24.150 1.00 39.78 102 THR A N 1
ATOM 805 C CA . THR A 1 102 ? 17.916 -12.563 -24.004 1.00 39.78 102 THR A CA 1
ATOM 806 C C . THR A 1 102 ? 16.944 -11.499 -23.479 1.00 39.78 102 THR A C 1
ATOM 808 O O . THR A 1 102 ? 15.734 -11.707 -23.487 1.00 39.78 102 THR A O 1
ATOM 811 N N . ALA A 1 103 ? 17.438 -10.338 -23.034 1.00 45.72 103 ALA A N 1
ATOM 812 C CA . ALA A 1 103 ? 16.602 -9.258 -22.494 1.00 45.72 103 ALA A CA 1
ATOM 813 C C . ALA A 1 103 ? 15.874 -8.434 -23.574 1.00 45.72 103 ALA A C 1
ATOM 815 O O . ALA A 1 103 ? 14.978 -7.661 -23.247 1.00 45.72 103 ALA A O 1
ATOM 816 N N . ARG A 1 104 ? 16.251 -8.578 -24.853 1.00 43.44 104 ARG A N 1
ATOM 817 C CA . ARG A 1 104 ? 15.657 -7.814 -25.963 1.00 43.44 104 ARG A CA 1
ATOM 818 C C . ARG A 1 104 ? 14.335 -8.385 -26.489 1.00 43.44 104 ARG A C 1
ATOM 820 O O . ARG A 1 104 ? 13.669 -7.684 -27.239 1.00 43.44 104 ARG A O 1
ATOM 827 N N . GLU A 1 105 ? 13.943 -9.599 -26.089 1.00 42.47 105 GLU A N 1
ATOM 828 C CA . GLU A 1 105 ? 12.794 -10.308 -26.687 1.00 42.47 105 GLU A CA 1
ATOM 829 C C . GLU A 1 105 ? 11.720 -10.798 -25.700 1.00 42.47 105 GLU A C 1
ATOM 831 O O . GLU A 1 105 ? 10.715 -11.363 -26.124 1.00 42.47 105 GLU A O 1
ATOM 836 N N . ALA A 1 106 ? 11.843 -10.540 -24.396 1.00 45.38 106 ALA A N 1
ATOM 837 C CA . ALA A 1 106 ? 10.775 -10.860 -23.448 1.00 45.38 106 ALA A CA 1
ATOM 838 C C . ALA A 1 106 ? 10.032 -9.584 -23.040 1.00 45.38 106 ALA A C 1
ATOM 840 O O . ALA A 1 106 ? 10.531 -8.809 -22.224 1.00 45.38 106 ALA A O 1
ATOM 841 N N . GLY A 1 107 ? 8.826 -9.389 -23.578 1.00 55.25 107 GLY A N 1
ATOM 842 C CA . GLY A 1 107 ? 7.839 -8.432 -23.071 1.00 55.25 107 GLY A CA 1
ATOM 843 C C . GLY A 1 107 ? 7.436 -8.785 -21.638 1.00 55.25 107 GLY A C 1
ATOM 844 O O . GLY A 1 107 ? 6.398 -9.393 -21.400 1.00 55.25 107 GLY A O 1
ATOM 845 N N . GLY A 1 108 ? 8.312 -8.485 -20.681 1.00 68.56 108 GLY A N 1
ATOM 846 C CA . GLY A 1 108 ? 8.128 -8.830 -19.282 1.00 68.56 108 GLY A CA 1
ATOM 847 C C . GLY A 1 108 ? 7.094 -7.923 -18.628 1.00 68.56 108 GLY A C 1
ATOM 848 O O . GLY A 1 108 ? 7.091 -6.710 -18.841 1.00 68.56 108 GLY A O 1
ATOM 849 N N . THR A 1 109 ? 6.248 -8.505 -17.788 1.00 78.94 109 THR A N 1
ATOM 850 C CA . THR A 1 109 ? 5.372 -7.773 -16.874 1.00 78.94 109 THR A CA 1
ATOM 851 C C . THR A 1 109 ? 6.006 -7.712 -15.482 1.00 78.94 109 THR A C 1
ATOM 853 O O . THR A 1 109 ? 6.795 -8.578 -15.094 1.00 78.94 109 THR A O 1
ATOM 856 N N . GLU A 1 110 ? 5.712 -6.650 -14.743 1.00 83.69 110 GLU A N 1
ATOM 857 C CA . GLU A 1 110 ? 5.936 -6.537 -13.304 1.00 83.69 110 GLU A CA 1
ATOM 858 C C . GLU A 1 110 ? 4.600 -6.668 -12.577 1.00 83.69 110 GLU A C 1
ATOM 860 O O . GLU A 1 110 ? 3.552 -6.308 -13.113 1.00 83.69 110 GLU A O 1
ATOM 865 N N . LYS A 1 111 ? 4.625 -7.190 -11.350 1.00 87.81 111 LYS A N 1
ATOM 866 C CA . LYS A 1 111 ? 3.411 -7.365 -10.551 1.00 87.81 111 LYS A CA 1
ATOM 867 C C . LYS A 1 111 ? 3.240 -6.190 -9.604 1.00 87.81 111 LYS A C 1
ATOM 869 O O . LYS A 1 111 ? 4.097 -5.951 -8.759 1.00 87.81 111 LYS A O 1
ATOM 874 N N . LEU A 1 112 ? 2.130 -5.481 -9.741 1.00 89.19 112 LEU A N 1
ATOM 875 C CA . LEU A 1 112 ? 1.731 -4.363 -8.900 1.00 89.19 112 LEU A CA 1
ATOM 876 C C . LEU A 1 112 ? 0.608 -4.812 -7.965 1.00 89.19 112 LEU A C 1
ATOM 878 O O . LEU A 1 112 ? -0.494 -5.129 -8.411 1.00 89.19 112 LEU A O 1
ATOM 882 N N . ALA A 1 113 ? 0.902 -4.856 -6.670 1.00 89.38 113 ALA A N 1
ATOM 883 C CA . ALA A 1 113 ? -0.083 -5.012 -5.611 1.00 89.38 113 ALA A CA 1
ATOM 884 C C . ALA A 1 113 ? -0.819 -3.696 -5.425 1.00 89.38 113 ALA A C 1
ATOM 886 O O . ALA A 1 113 ? -0.172 -2.661 -5.280 1.00 89.38 113 ALA A O 1
ATOM 887 N N . VAL A 1 114 ? -2.145 -3.747 -5.409 1.00 90.75 114 VAL A N 1
ATOM 888 C CA . VAL A 1 114 ? -3.011 -2.637 -5.017 1.00 90.75 114 VAL A CA 1
ATOM 889 C C . VAL A 1 114 ? -3.876 -3.130 -3.871 1.00 90.75 114 VAL A C 1
ATOM 891 O O . VAL A 1 114 ? -4.703 -4.020 -4.056 1.00 90.75 114 VAL A O 1
ATOM 894 N N . SER A 1 115 ? -3.648 -2.589 -2.681 1.00 89.06 115 SER A N 1
ATOM 895 C CA . SER A 1 115 ? -4.305 -3.015 -1.449 1.00 89.06 115 SER A CA 1
ATOM 896 C C . SER A 1 115 ? -5.223 -1.919 -0.923 1.00 89.06 115 SER A C 1
ATOM 898 O O . SER A 1 115 ? -4.810 -0.764 -0.779 1.00 89.06 115 SER A O 1
ATOM 900 N N . ALA A 1 116 ? -6.471 -2.285 -0.657 1.00 87.00 116 ALA A N 1
ATOM 901 C CA . ALA A 1 116 ? -7.542 -1.397 -0.227 1.00 87.00 116 ALA A CA 1
ATOM 902 C C . ALA A 1 116 ? -8.490 -2.163 0.702 1.00 87.00 116 ALA A C 1
ATOM 904 O O . ALA A 1 116 ? -8.582 -3.385 0.620 1.00 87.00 116 ALA A O 1
ATOM 905 N N . ALA A 1 117 ? -9.125 -1.443 1.618 1.00 75.75 117 ALA A N 1
ATOM 906 C CA . ALA A 1 117 ? -9.990 -1.998 2.648 1.00 75.75 117 ALA A CA 1
ATOM 907 C C . ALA A 1 117 ? -11.426 -2.241 2.180 1.00 75.75 117 ALA A C 1
ATOM 909 O O . ALA A 1 117 ? -11.863 -1.566 1.223 1.00 75.75 117 ALA A O 1
#

Sequence (117 aa):
LAASSECIVEYVGNTVVMCGTPSQRERARVYLEWLFAQLRGPVFVDYAGRDDCTMIEVPRDTVGYVTGAKRATLGRIEEEWGVLMFFMETRMQRDGKDARETAREAGGTEKLAVSAA

Organism: Diacronema lutheri (NCBI:txid2081491)